Protein AF-A0A8H3I4Q1-F1 (afdb_monomer_lite)

Radius of gyration: 15.91 Å; chains: 1; bounding box: 36×33×41 Å

pLDDT: mean 76.66, std 11.57, range [38.66, 93.94]

Sequence (156 aa):
MLTRSLKVFNTGWTGLPPVSVSGTDDVPGATRTFNITANGTSYELTELLIQWSAKPDGSFQQRYRQNPKTPVVTIPAAQGGYSYHGYWATLKGQQTLVPNETSILYNVYRCDIGVPFNTAPAHESSIANISSILSKEGELTGVSITPFSTLSLVAG

Organism: NCBI:txid172621

Secondary structure (DSSP, 8-state):
---TT--TTTT-TTTS--SEEES-TTSTT-EEEEEEEETTEEEEEEEEEEEEEE-TTS-EEEEEEEESSS-EEEPPGGGT--EEEEEEEEEEEEE-SSTT-EEEEEEEEEEEESSPP-HHHHHHHHHHHHHHHHHHTT---SPPPPP---------

Foldseek 3Di:
DFDQDPQVQQLQLLLFGFPDWDDGSQDQQIKTWGFDDAPHDTDIWIWTWHDWDADPVGKIKTKTKTPPQQDKDFDDVVRQGKIWGIKMWMWIWDDDPDPPDIDIDIDMDIHMGGDDDPCWVSNQSSVVSSLVSCVVVVSDPDDDDRDGDDDDDDDD

Structure (mmCIF, N/CA/C/O backbone):
data_AF-A0A8H3I4Q1-F1
#
_entry.id   AF-A0A8H3I4Q1-F1
#
loop_
_atom_site.group_PDB
_atom_site.id
_atom_site.type_symbol
_atom_site.label_atom_id
_atom_site.label_alt_id
_atom_site.label_comp_id
_atom_site.label_asym_id
_atom_site.label_entity_id
_atom_site.label_seq_id
_atom_site.pdbx_PDB_ins_code
_atom_site.Cartn_x
_atom_site.Cartn_y
_atom_site.Cartn_z
_atom_site.occupancy
_atom_site.B_iso_or_equiv
_atom_site.auth_seq_id
_atom_site.auth_comp_id
_atom_site.auth_asym_id
_atom_site.auth_atom_id
_atom_site.pdbx_PDB_model_num
ATOM 1 N N . MET A 1 1 ? -7.502 6.636 17.520 1.00 45.72 1 MET A N 1
ATOM 2 C CA . MET A 1 1 ? -8.469 5.570 17.174 1.00 45.72 1 MET A CA 1
ATOM 3 C C . MET A 1 1 ? -8.965 5.799 15.752 1.00 45.72 1 MET A C 1
ATOM 5 O O . MET A 1 1 ? -9.533 6.853 15.506 1.00 45.72 1 MET A O 1
ATOM 9 N N . LEU A 1 2 ? -8.704 4.865 14.830 1.00 46.78 2 LEU A N 1
ATOM 10 C CA . LEU A 1 2 ? -9.209 4.940 13.452 1.00 46.78 2 LEU A CA 1
ATOM 11 C C . LEU A 1 2 ? -10.688 4.530 13.437 1.00 46.78 2 LEU A C 1
ATOM 13 O O . LEU A 1 2 ? -11.037 3.457 13.937 1.00 46.78 2 LEU A O 1
ATOM 17 N N . THR A 1 3 ? -11.563 5.385 12.918 1.00 38.66 3 THR A N 1
ATOM 18 C CA . THR A 1 3 ? -13.005 5.127 12.866 1.00 38.66 3 THR A CA 1
ATOM 19 C C . THR A 1 3 ? -13.366 4.151 11.742 1.00 38.66 3 THR A C 1
ATOM 21 O O . THR A 1 3 ? -12.695 4.061 10.719 1.00 38.66 3 THR A O 1
ATOM 24 N N . ARG A 1 4 ? -14.435 3.368 11.954 1.00 39.62 4 ARG A N 1
ATOM 25 C CA . ARG A 1 4 ? -14.872 2.171 11.192 1.00 39.62 4 ARG A CA 1
ATOM 26 C C . ARG A 1 4 ? -15.154 2.346 9.685 1.00 39.62 4 ARG A C 1
ATOM 28 O O . ARG A 1 4 ? -15.638 1.409 9.061 1.00 39.62 4 ARG A O 1
ATOM 35 N N . SER A 1 5 ? -14.857 3.497 9.098 1.00 45.09 5 SER A N 1
ATOM 36 C CA . SER A 1 5 ? -15.053 3.782 7.675 1.00 45.09 5 SER A CA 1
ATOM 37 C C . SER A 1 5 ? -13.794 4.380 7.052 1.00 45.09 5 SER A C 1
ATOM 39 O O . SER A 1 5 ? -13.884 5.276 6.212 1.00 45.09 5 SER A O 1
ATOM 41 N N . LEU A 1 6 ? -12.612 3.905 7.455 1.00 51.72 6 LEU A N 1
ATOM 42 C CA . LEU A 1 6 ? -11.388 4.299 6.774 1.00 51.72 6 LEU A CA 1
ATOM 43 C C . LEU A 1 6 ? -11.546 3.917 5.295 1.00 51.72 6 LEU A C 1
ATOM 45 O O . LEU A 1 6 ? -11.654 2.735 4.966 1.00 51.72 6 LEU A O 1
ATOM 49 N N . LYS A 1 7 ? -11.582 4.905 4.398 1.00 57.69 7 LYS A N 1
ATOM 50 C CA . LYS A 1 7 ? -11.441 4.681 2.954 1.00 57.69 7 LYS A CA 1
ATOM 51 C C . LYS A 1 7 ? -9.978 4.359 2.679 1.00 57.69 7 LYS A C 1
ATOM 53 O O . LYS A 1 7 ? -9.237 5.166 2.121 1.00 57.69 7 LYS A O 1
ATOM 58 N N . VAL A 1 8 ? -9.549 3.196 3.176 1.00 57.28 8 VAL A N 1
ATOM 59 C CA . VAL A 1 8 ? -8.157 2.734 3.185 1.00 57.28 8 VAL A CA 1
ATOM 60 C C . VAL A 1 8 ? -7.593 2.722 1.761 1.00 57.28 8 VAL A C 1
ATOM 62 O O . VAL A 1 8 ? -6.392 2.822 1.552 1.00 57.28 8 VAL A O 1
ATOM 65 N N . PHE A 1 9 ? -8.416 2.600 0.728 1.00 56.09 9 PHE A N 1
ATOM 66 C CA . PHE A 1 9 ? -7.908 2.461 -0.630 1.00 56.09 9 PHE A CA 1
ATOM 67 C C . PHE A 1 9 ? -7.439 3.784 -1.233 1.00 56.09 9 PHE A C 1
ATOM 69 O O . PHE A 1 9 ? -6.431 3.790 -1.941 1.00 56.09 9 PHE A O 1
ATOM 76 N N . ASN A 1 10 ? -8.101 4.892 -0.880 1.00 60.22 10 ASN A N 1
ATOM 77 C CA . ASN A 1 10 ? -7.777 6.240 -1.357 1.00 60.22 10 ASN A CA 1
ATOM 78 C C . ASN A 1 10 ? -6.607 6.889 -0.610 1.00 60.22 10 ASN A C 1
ATOM 80 O O . ASN A 1 10 ? -6.027 7.848 -1.111 1.00 60.22 10 ASN A O 1
ATOM 84 N N . THR A 1 11 ? -6.228 6.364 0.558 1.00 59.75 11 THR A N 1
ATOM 85 C CA . THR A 1 11 ? -5.214 6.970 1.439 1.00 59.75 11 THR A CA 1
ATOM 86 C C . THR A 1 11 ? -3.793 6.925 0.867 1.00 59.75 11 THR A C 1
ATOM 88 O O . THR A 1 11 ? -2.885 7.527 1.429 1.00 59.75 11 THR A O 1
ATOM 91 N N . GLY A 1 12 ? -3.580 6.221 -0.251 1.00 62.16 12 GLY A N 1
ATOM 92 C CA . GLY A 1 12 ? -2.318 6.294 -0.974 1.00 62.16 12 GLY A CA 1
ATOM 93 C C . GLY A 1 12 ? -1.134 5.712 -0.207 1.00 62.16 12 GLY A C 1
ATOM 94 O O . GLY A 1 12 ? -0.164 6.412 0.062 1.00 62.16 12 GLY A O 1
ATOM 95 N N . TRP A 1 13 ? -1.203 4.428 0.168 1.00 65.44 13 TRP A N 1
ATOM 96 C CA . TRP A 1 13 ? -0.231 3.818 1.095 1.00 65.44 13 TRP A CA 1
ATOM 97 C C . TRP A 1 13 ? 1.204 3.726 0.577 1.00 65.44 13 TRP A C 1
ATOM 99 O O . TRP A 1 13 ? 2.142 3.545 1.347 1.00 65.44 13 TRP A O 1
ATOM 109 N N . THR A 1 14 ? 1.381 3.912 -0.723 1.00 65.38 14 THR A N 1
ATOM 110 C CA . THR A 1 14 ? 2.673 4.139 -1.376 1.00 65.38 14 THR A CA 1
ATOM 111 C C . THR A 1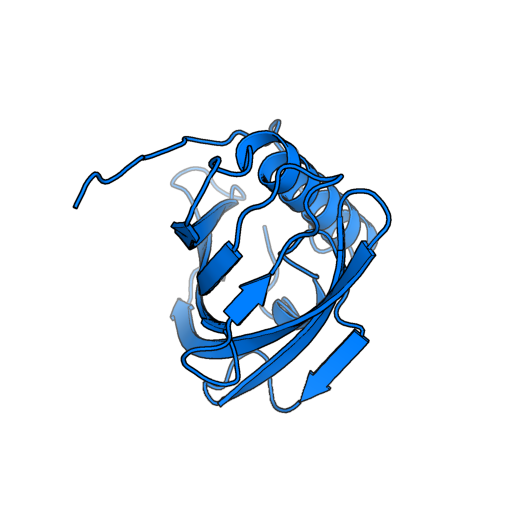 14 ? 3.230 5.546 -1.115 1.00 65.38 14 THR A C 1
ATOM 113 O O . THR A 1 14 ? 4.196 5.948 -1.754 1.00 65.38 14 THR A O 1
ATOM 116 N N . GLY A 1 15 ? 2.603 6.319 -0.220 1.00 65.94 15 GLY A N 1
ATOM 117 C CA . GLY A 1 15 ? 2.898 7.729 -0.000 1.00 65.94 15 GLY A CA 1
ATOM 118 C C . GLY A 1 15 ? 2.358 8.633 -1.103 1.00 65.94 15 GLY A C 1
ATOM 119 O O . GLY A 1 15 ? 2.738 9.799 -1.159 1.00 65.94 15 GLY A O 1
ATOM 120 N N . LEU A 1 16 ? 1.510 8.121 -1.996 1.00 72.69 16 LEU A N 1
ATOM 121 C CA . LEU A 1 16 ? 0.996 8.833 -3.160 1.00 72.69 16 LEU A CA 1
ATOM 122 C C . LEU A 1 16 ? -0.498 8.542 -3.312 1.00 72.69 16 LEU A C 1
ATOM 124 O O . LEU A 1 16 ? -0.881 7.372 -3.269 1.00 72.69 16 LEU A O 1
ATOM 128 N N . PRO A 1 17 ? -1.351 9.560 -3.517 1.00 77.38 17 PRO A N 1
ATOM 129 C CA . PRO A 1 17 ? -2.753 9.311 -3.814 1.00 77.38 17 PRO A CA 1
ATOM 130 C C . PRO A 1 17 ? -2.872 8.526 -5.132 1.00 77.38 17 PRO A C 1
ATOM 132 O O . PRO A 1 17 ? -2.105 8.780 -6.069 1.00 77.38 17 PRO A O 1
ATOM 135 N N . PRO A 1 18 ? -3.806 7.567 -5.231 1.00 84.12 18 PRO A N 1
ATOM 136 C CA . PRO A 1 18 ? -4.036 6.865 -6.483 1.00 84.12 18 PRO A CA 1
ATOM 137 C C . PRO A 1 18 ? -4.571 7.830 -7.549 1.00 84.12 18 PRO A C 1
ATOM 139 O O . PRO A 1 18 ? -5.405 8.689 -7.267 1.00 84.12 18 PRO A O 1
ATOM 142 N N . VAL A 1 19 ? -4.102 7.673 -8.786 1.00 89.25 19 VAL A N 1
ATOM 143 C CA . VAL A 1 19 ? -4.593 8.422 -9.956 1.00 89.25 19 VAL A CA 1
ATOM 144 C C . VAL A 1 19 ? -5.868 7.813 -10.530 1.00 89.25 19 VAL A C 1
ATOM 146 O O . VAL A 1 19 ? -6.648 8.502 -11.182 1.00 89.25 19 VAL A O 1
ATOM 149 N N . SER A 1 20 ? -6.101 6.527 -10.270 1.00 88.88 20 SER A N 1
ATOM 150 C CA . SER A 1 20 ? -7.358 5.858 -10.579 1.00 88.88 20 SER A CA 1
ATOM 151 C C . SER A 1 20 ? -7.631 4.734 -9.586 1.00 88.88 20 SER A C 1
ATOM 153 O O . SER A 1 20 ? -6.716 4.125 -9.022 1.00 88.88 20 SER A O 1
ATOM 155 N N . VAL A 1 21 ? -8.915 4.473 -9.363 1.00 87.94 21 VAL A N 1
ATOM 156 C CA . VAL A 1 21 ? -9.414 3.381 -8.527 1.00 87.94 21 VAL A CA 1
ATOM 157 C C . VAL A 1 21 ? -10.576 2.699 -9.245 1.00 87.94 21 VAL A C 1
ATOM 159 O O . VAL A 1 21 ? -11.327 3.343 -9.976 1.00 87.94 21 VAL A O 1
ATOM 162 N N . SER A 1 22 ? -10.725 1.393 -9.049 1.00 90.69 22 SER A N 1
ATOM 163 C CA . SER A 1 22 ? -11.845 0.596 -9.551 1.00 90.69 22 SER A CA 1
ATOM 164 C C . SER A 1 22 ? -12.244 -0.445 -8.509 1.00 90.69 22 SER A C 1
ATOM 166 O O . SER A 1 22 ? -11.378 -1.027 -7.855 1.00 90.69 22 SER A O 1
ATOM 168 N N . GLY A 1 23 ? -13.545 -0.700 -8.370 1.00 87.25 23 GLY A N 1
ATOM 169 C CA . GLY A 1 23 ? -14.098 -1.581 -7.340 1.00 87.25 23 GLY A CA 1
ATOM 170 C C . GLY A 1 23 ? -14.284 -0.888 -5.987 1.00 87.25 23 GLY A C 1
ATOM 171 O O . GLY A 1 23 ? -14.410 0.334 -5.919 1.00 87.25 23 GLY A O 1
ATOM 172 N N . THR A 1 24 ? -14.341 -1.684 -4.918 1.00 83.69 24 THR A N 1
ATOM 173 C CA . THR A 1 24 ? -14.577 -1.216 -3.543 1.00 83.69 24 THR A CA 1
ATOM 174 C C . THR A 1 24 ? -13.443 -1.666 -2.620 1.00 83.69 24 THR A C 1
ATOM 176 O O . THR A 1 24 ? -12.994 -2.807 -2.696 1.00 83.69 24 THR A O 1
ATOM 179 N N . ASP A 1 25 ? -12.993 -0.763 -1.749 1.00 74.81 25 ASP A N 1
ATOM 180 C CA . ASP A 1 25 ? -11.834 -0.859 -0.846 1.00 74.81 25 ASP A CA 1
ATOM 181 C C . ASP A 1 25 ? -11.755 -2.127 0.023 1.00 74.81 25 ASP A C 1
ATOM 183 O O . ASP A 1 25 ? -10.674 -2.514 0.476 1.00 74.81 25 ASP A O 1
ATOM 187 N N . ASP A 1 26 ? -12.900 -2.744 0.292 1.00 79.94 26 ASP A N 1
ATOM 188 C CA . ASP A 1 26 ? -13.099 -3.898 1.164 1.00 79.94 26 ASP A CA 1
ATOM 189 C C . ASP A 1 26 ? -13.417 -5.192 0.392 1.00 79.94 26 ASP A C 1
ATOM 191 O O . ASP A 1 26 ? -13.656 -6.244 0.991 1.00 79.94 26 ASP A O 1
ATOM 195 N N . VAL A 1 27 ? -13.372 -5.152 -0.943 1.00 87.31 27 VAL A N 1
ATOM 196 C CA . VAL A 1 27 ? -13.691 -6.292 -1.807 1.00 87.31 27 VAL A CA 1
ATOM 197 C C . VAL A 1 27 ? -12.462 -6.701 -2.623 1.00 87.31 27 VAL A C 1
ATOM 199 O O . VAL A 1 27 ? -12.022 -5.960 -3.508 1.00 87.31 27 VAL A O 1
ATOM 202 N N . PRO A 1 28 ? -11.900 -7.906 -2.388 1.00 92.81 28 PRO A N 1
ATOM 203 C CA . PRO A 1 28 ? -10.870 -8.462 -3.257 1.00 92.81 28 PRO A CA 1
ATOM 204 C C . PRO A 1 28 ? -11.294 -8.423 -4.729 1.00 92.81 28 PRO A C 1
ATOM 206 O O . PRO A 1 28 ? -12.396 -8.841 -5.077 1.00 92.81 28 PRO A O 1
ATOM 209 N N . GLY A 1 29 ? -10.416 -7.921 -5.594 1.00 91.38 29 GLY A N 1
ATOM 210 C CA . GLY A 1 29 ? -10.737 -7.584 -6.983 1.00 91.38 29 GLY A CA 1
ATOM 211 C C . GLY A 1 29 ? -10.612 -6.092 -7.290 1.00 91.38 29 GLY A C 1
ATOM 212 O O . GLY A 1 29 ? -10.354 -5.742 -8.439 1.00 91.38 29 GLY A O 1
ATOM 213 N N . ALA A 1 30 ? -10.724 -5.223 -6.282 1.00 90.62 30 ALA A N 1
ATOM 214 C CA . ALA A 1 30 ? -10.515 -3.790 -6.457 1.00 90.62 30 ALA A CA 1
ATOM 215 C C . ALA A 1 30 ? -9.073 -3.467 -6.882 1.00 90.62 30 ALA A C 1
ATOM 217 O O . ALA A 1 30 ? -8.117 -4.083 -6.397 1.00 90.62 30 ALA A O 1
ATOM 218 N N . THR A 1 31 ? -8.905 -2.473 -7.756 1.00 90.88 31 THR A N 1
ATOM 219 C CA . THR A 1 31 ? -7.591 -2.005 -8.224 1.00 90.88 31 THR A CA 1
ATOM 220 C C . THR A 1 31 ? -7.374 -0.525 -7.975 1.00 90.88 31 THR A C 1
ATOM 222 O O . THR A 1 31 ? -8.288 0.268 -8.178 1.00 90.88 31 THR A O 1
ATOM 225 N N . ARG A 1 32 ? -6.146 -0.147 -7.631 1.00 88.62 32 ARG A N 1
ATOM 226 C CA . ARG A 1 32 ? -5.706 1.250 -7.550 1.00 88.62 32 ARG A CA 1
ATOM 227 C C . ARG A 1 32 ? -4.415 1.442 -8.322 1.00 88.62 32 ARG A C 1
ATOM 229 O O . ARG A 1 32 ? -3.510 0.616 -8.211 1.00 88.62 32 ARG A O 1
ATOM 236 N N . THR A 1 33 ? -4.337 2.520 -9.086 1.00 88.00 33 THR A N 1
ATOM 237 C CA . THR A 1 33 ? -3.174 2.857 -9.907 1.00 88.00 33 THR A CA 1
ATOM 238 C C . THR A 1 33 ? -2.515 4.111 -9.369 1.00 88.00 33 THR A C 1
ATOM 240 O O . THR A 1 33 ? -3.191 5.073 -9.012 1.00 88.00 33 THR A O 1
ATOM 243 N N . PHE A 1 34 ? -1.190 4.105 -9.323 1.00 85.81 34 PHE A N 1
ATOM 244 C CA . PHE A 1 34 ? -0.359 5.205 -8.859 1.00 85.81 34 PHE A CA 1
ATOM 245 C C . PHE A 1 34 ? 0.596 5.634 -9.962 1.00 85.81 34 PHE A C 1
ATOM 247 O O . PHE A 1 34 ? 1.190 4.779 -10.617 1.00 85.81 34 PHE A O 1
ATOM 254 N N . ASN A 1 35 ? 0.818 6.941 -10.082 1.00 84.94 35 ASN A N 1
ATOM 255 C CA . ASN A 1 35 ? 1.951 7.477 -10.827 1.00 84.94 35 ASN A CA 1
ATOM 256 C C . ASN A 1 35 ? 3.148 7.572 -9.888 1.00 84.94 35 ASN A C 1
ATOM 258 O O . ASN A 1 35 ? 3.225 8.478 -9.059 1.00 84.94 35 ASN A O 1
ATOM 262 N N . ILE A 1 36 ? 4.075 6.627 -10.010 1.00 77.12 36 ILE A N 1
ATOM 263 C CA . ILE A 1 36 ? 5.307 6.625 -9.233 1.00 77.12 36 ILE A CA 1
ATOM 264 C C . ILE A 1 36 ? 6.361 7.396 -10.012 1.00 77.12 36 ILE A C 1
ATOM 266 O O . ILE A 1 36 ? 6.699 7.019 -11.130 1.00 77.12 36 ILE A O 1
ATOM 270 N N . THR A 1 37 ? 6.913 8.441 -9.400 1.00 73.06 37 THR A N 1
ATOM 271 C CA . THR A 1 37 ? 8.089 9.134 -9.929 1.00 73.06 37 THR A CA 1
ATOM 272 C C . THR A 1 37 ? 9.290 8.806 -9.062 1.00 73.06 37 THR A C 1
ATOM 274 O O . THR A 1 37 ? 9.325 9.152 -7.884 1.00 73.06 37 THR A O 1
ATOM 277 N N . ALA A 1 38 ? 10.291 8.163 -9.653 1.00 64.06 38 ALA A N 1
ATOM 278 C CA . ALA A 1 38 ? 11.569 7.893 -9.013 1.00 64.06 38 ALA A CA 1
ATOM 279 C C . ALA A 1 38 ? 12.686 8.464 -9.888 1.00 64.06 38 ALA A C 1
ATOM 281 O O . ALA A 1 38 ? 12.710 8.231 -11.094 1.00 64.06 38 ALA A O 1
ATOM 282 N N . ASN A 1 39 ? 13.578 9.258 -9.287 1.00 59.34 39 ASN A N 1
ATOM 283 C CA . ASN A 1 39 ? 14.780 9.805 -9.927 1.00 59.34 39 ASN A CA 1
ATOM 284 C C . ASN A 1 39 ? 14.551 10.466 -11.314 1.00 59.34 39 ASN A C 1
ATOM 286 O O . ASN A 1 39 ? 15.419 10.415 -12.183 1.00 59.34 39 ASN A O 1
ATOM 290 N N . GLY A 1 40 ? 13.387 11.097 -11.525 1.00 60.19 40 GLY A N 1
ATOM 291 C CA . GLY A 1 40 ? 13.043 11.814 -12.763 1.00 60.19 40 GLY A CA 1
ATOM 292 C C . GLY A 1 40 ? 12.329 10.986 -13.838 1.00 60.19 40 GLY A C 1
ATOM 293 O O . GLY A 1 40 ? 12.069 11.505 -14.920 1.00 60.19 40 GLY A O 1
ATOM 294 N N . THR A 1 41 ? 11.978 9.726 -13.565 1.00 58.94 41 THR A N 1
ATOM 295 C CA . THR A 1 41 ? 11.130 8.910 -14.450 1.00 58.94 41 THR A CA 1
ATOM 296 C C . THR A 1 41 ? 9.831 8.551 -13.756 1.00 58.94 41 THR A C 1
ATOM 298 O O . THR A 1 41 ? 9.837 8.173 -12.584 1.00 58.94 41 THR A O 1
ATOM 301 N N . SER A 1 42 ? 8.730 8.656 -14.497 1.00 74.94 42 SER A N 1
ATOM 302 C CA . SER A 1 42 ? 7.397 8.291 -14.032 1.00 74.94 42 SER A CA 1
ATOM 303 C C . SER A 1 42 ? 6.951 6.975 -14.661 1.00 74.94 42 SER A C 1
ATOM 305 O O . SER A 1 42 ? 7.126 6.768 -15.861 1.00 74.94 42 SER A O 1
ATOM 307 N N . TYR A 1 43 ? 6.366 6.096 -13.855 1.00 76.31 43 TYR A N 1
ATOM 308 C CA . TYR A 1 43 ? 5.719 4.869 -14.310 1.00 76.31 43 TYR A CA 1
ATOM 309 C C . TYR A 1 43 ? 4.430 4.621 -13.528 1.00 76.31 43 TYR A C 1
ATOM 311 O O . TYR A 1 43 ? 4.268 5.089 -12.399 1.00 76.31 43 TYR A O 1
ATOM 319 N N . GLU A 1 44 ? 3.521 3.856 -14.126 1.00 84.62 44 GLU A N 1
ATOM 320 C CA . GLU A 1 44 ? 2.289 3.443 -13.466 1.00 84.62 44 GLU A CA 1
ATOM 321 C C . GLU A 1 44 ? 2.486 2.130 -12.709 1.00 84.62 44 GLU A C 1
ATOM 323 O O . GLU A 1 44 ? 2.960 1.126 -13.249 1.00 84.62 44 GLU A O 1
ATOM 328 N N . LEU A 1 45 ? 2.081 2.127 -11.443 1.00 84.25 45 LEU A N 1
ATOM 329 C CA . LEU A 1 45 ? 1.968 0.928 -10.626 1.00 84.25 45 LEU A CA 1
ATOM 330 C C . LEU A 1 45 ? 0.495 0.693 -10.323 1.00 84.25 45 LEU A C 1
ATOM 332 O O . LEU A 1 45 ? -0.120 1.502 -9.636 1.00 84.25 45 LEU A O 1
ATOM 336 N N . THR A 1 46 ? -0.062 -0.428 -10.781 1.00 88.56 46 THR A N 1
ATOM 337 C CA . THR A 1 46 ? -1.402 -0.849 -10.360 1.00 88.56 46 THR A CA 1
ATOM 338 C C . THR A 1 46 ? -1.302 -1.937 -9.301 1.00 88.56 46 THR A C 1
ATOM 340 O O . THR A 1 46 ? -0.653 -2.964 -9.501 1.00 88.56 46 THR A O 1
ATOM 343 N N . GLU A 1 47 ? -1.972 -1.725 -8.177 1.00 89.69 47 GLU A N 1
ATOM 344 C CA . GLU A 1 47 ? -2.167 -2.703 -7.117 1.00 89.69 47 GLU A CA 1
ATOM 345 C C . GLU A 1 47 ? -3.568 -3.310 -7.221 1.00 89.69 47 GLU A C 1
ATOM 347 O O . GLU A 1 47 ? -4.558 -2.595 -7.349 1.00 89.69 47 GLU A O 1
ATOM 352 N N . LEU A 1 48 ? -3.655 -4.635 -7.129 1.00 91.31 48 LEU A N 1
ATOM 353 C CA . LEU A 1 48 ? -4.893 -5.400 -7.005 1.00 91.31 48 LEU A CA 1
ATOM 354 C C . LEU A 1 48 ? -5.048 -5.880 -5.565 1.00 91.31 48 LEU A C 1
ATOM 356 O O . LEU A 1 48 ? -4.178 -6.601 -5.066 1.00 91.31 48 LEU A O 1
ATOM 360 N N . LEU A 1 49 ? -6.173 -5.551 -4.933 1.00 91.50 49 LEU A N 1
ATOM 361 C CA . LEU A 1 49 ? -6.563 -6.091 -3.636 1.00 91.50 49 LEU A CA 1
ATOM 362 C C . LEU A 1 49 ? -6.872 -7.581 -3.782 1.00 91.50 49 LEU A C 1
ATOM 364 O O . LEU A 1 49 ? -7.812 -7.976 -4.466 1.00 91.50 49 LEU A O 1
ATOM 368 N N . ILE A 1 50 ? -6.069 -8.420 -3.139 1.00 93.94 50 ILE A N 1
ATOM 369 C CA . ILE A 1 50 ? -6.222 -9.882 -3.158 1.00 93.94 50 ILE A CA 1
ATOM 370 C C . ILE A 1 50 ? -6.775 -10.433 -1.849 1.00 93.94 50 ILE A C 1
ATOM 372 O O . ILE A 1 50 ? -7.209 -11.581 -1.805 1.00 93.94 50 ILE A O 1
ATOM 376 N N . GLN A 1 51 ? -6.748 -9.640 -0.780 1.00 93.88 51 GLN A N 1
ATOM 377 C CA . GLN A 1 51 ? -7.310 -10.023 0.506 1.00 93.88 51 GLN A CA 1
ATOM 378 C C . GLN A 1 51 ? -7.739 -8.783 1.282 1.00 93.88 51 GLN A C 1
ATOM 380 O O . GLN A 1 51 ? -6.951 -7.851 1.421 1.00 93.88 51 GLN A O 1
ATOM 385 N N . TRP A 1 52 ? -8.942 -8.837 1.848 1.00 90.31 52 TRP A N 1
ATOM 386 C CA . TRP A 1 52 ? -9.443 -7.908 2.852 1.00 90.31 52 TRP A CA 1
ATOM 387 C C . TRP A 1 52 ? -9.943 -8.696 4.060 1.00 90.31 52 TRP A C 1
ATOM 389 O O . TRP A 1 52 ? -10.580 -9.741 3.909 1.00 90.31 52 TRP A O 1
ATOM 399 N N . SER A 1 53 ? -9.649 -8.208 5.258 1.00 89.62 53 SER A N 1
ATOM 400 C CA . SER A 1 53 ? -10.314 -8.650 6.476 1.00 89.62 53 SER A CA 1
ATOM 401 C C . SER A 1 53 ? -10.351 -7.526 7.501 1.00 89.62 53 SER A C 1
ATOM 403 O O . SER A 1 53 ? -9.400 -6.760 7.637 1.00 89.62 53 SER A O 1
ATOM 405 N N . ALA A 1 54 ? -11.444 -7.453 8.254 1.00 87.31 54 ALA A N 1
ATOM 406 C CA . ALA A 1 54 ? -11.610 -6.522 9.360 1.00 87.31 54 ALA A CA 1
ATOM 407 C C . ALA A 1 54 ? -12.159 -7.260 10.584 1.00 87.31 54 ALA A C 1
ATOM 409 O O . ALA A 1 54 ? -12.851 -8.274 10.461 1.00 87.31 54 ALA A O 1
ATOM 410 N N . LYS A 1 55 ? -11.832 -6.757 11.771 1.00 83.88 55 LYS A N 1
ATOM 411 C CA . LYS A 1 55 ? -12.298 -7.270 13.059 1.00 83.88 55 LYS A CA 1
ATOM 412 C C . LYS A 1 55 ? -13.227 -6.257 13.735 1.00 83.88 55 LYS A C 1
ATOM 414 O O . LYS A 1 55 ? -13.115 -5.057 13.481 1.00 83.88 55 LYS A O 1
ATOM 419 N N . PRO A 1 56 ? -14.115 -6.704 14.643 1.00 81.88 56 PRO A N 1
ATOM 420 C CA . PRO A 1 56 ? -15.007 -5.803 15.374 1.00 81.88 56 PRO A CA 1
ATOM 421 C C . PRO A 1 56 ? -14.288 -4.718 16.189 1.00 81.88 56 PRO A C 1
ATOM 423 O O . PRO A 1 56 ? -14.867 -3.654 16.408 1.00 81.88 56 PRO A O 1
ATOM 426 N N . ASP A 1 57 ? -13.043 -4.971 16.601 1.00 78.31 57 ASP A N 1
ATOM 427 C CA . ASP A 1 57 ? -12.183 -4.029 17.329 1.00 78.31 57 ASP A CA 1
ATOM 428 C C . ASP A 1 57 ? -11.598 -2.907 16.443 1.00 78.31 57 ASP A C 1
ATOM 430 O O . ASP A 1 57 ? -10.907 -2.026 16.943 1.00 78.31 57 ASP A O 1
ATOM 434 N N . GLY A 1 58 ? -11.881 -2.905 15.136 1.00 75.25 58 GLY A N 1
ATOM 435 C CA . GLY A 1 58 ? -11.353 -1.926 14.182 1.00 75.25 58 GLY A CA 1
ATOM 436 C C . GLY A 1 58 ? -9.987 -2.293 13.599 1.00 75.25 58 GLY A C 1
ATOM 437 O O . GLY A 1 58 ? -9.483 -1.574 12.739 1.00 75.25 58 GLY A O 1
ATOM 438 N N . SER A 1 59 ? -9.393 -3.418 14.006 1.00 82.56 59 SER A N 1
ATOM 439 C CA . SER A 1 59 ? -8.217 -3.968 13.333 1.00 82.56 59 SER A CA 1
ATOM 440 C C . SER A 1 59 ? -8.587 -4.445 11.932 1.00 82.56 59 SER A C 1
ATOM 442 O O . SER A 1 59 ? -9.661 -5.009 11.717 1.00 82.56 59 SER A O 1
ATOM 444 N N . PHE A 1 60 ? -7.677 -4.289 10.980 1.00 85.38 60 PHE A N 1
ATOM 445 C CA . PHE A 1 60 ? -7.890 -4.694 9.597 1.00 85.38 60 PHE A CA 1
ATOM 446 C C . PHE A 1 60 ? -6.600 -5.181 8.943 1.00 85.38 60 PHE A C 1
ATOM 448 O O . PHE A 1 60 ? -5.495 -4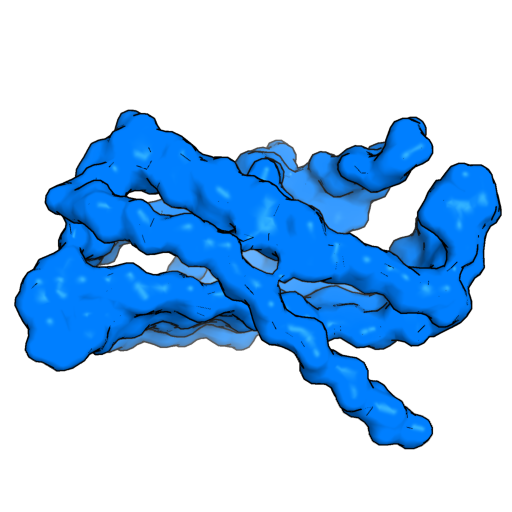.891 9.403 1.00 85.38 60 PHE A O 1
ATOM 455 N N . GLN A 1 61 ? -6.748 -5.914 7.845 1.00 88.81 61 GLN A N 1
ATOM 456 C CA . GLN A 1 61 ? -5.658 -6.313 6.975 1.00 88.81 61 GLN A CA 1
ATOM 457 C C . GLN A 1 61 ? -6.073 -6.207 5.509 1.00 88.81 61 GLN A C 1
ATOM 459 O O . GLN A 1 61 ? -7.127 -6.695 5.106 1.00 88.81 61 GLN A O 1
ATOM 464 N N . GLN A 1 62 ? -5.186 -5.638 4.701 1.00 89.00 62 GLN A N 1
ATOM 465 C CA . GLN A 1 62 ? -5.265 -5.637 3.248 1.00 89.00 62 GLN A CA 1
ATOM 466 C C . GLN A 1 62 ? -4.017 -6.291 2.679 1.00 89.00 62 GLN A C 1
ATOM 468 O O . GLN A 1 62 ? -2.912 -6.072 3.180 1.00 89.00 62 GLN A O 1
ATOM 473 N N . ARG A 1 63 ? -4.168 -7.063 1.608 1.00 91.44 63 ARG A N 1
ATOM 474 C CA . ARG A 1 63 ? -3.027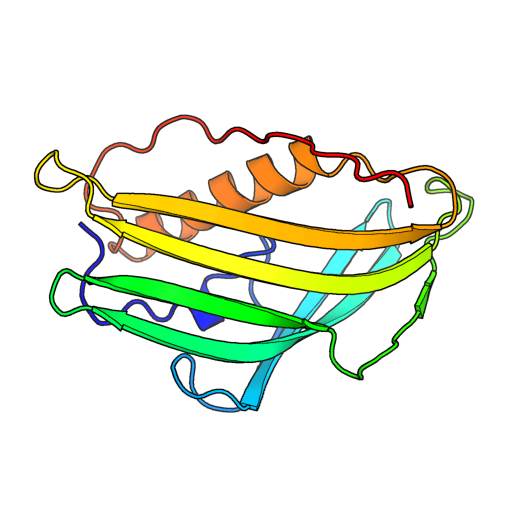 -7.528 0.819 1.00 91.44 63 ARG A CA 1
ATOM 475 C C . ARG A 1 63 ? -3.230 -7.183 -0.631 1.00 91.44 63 ARG A C 1
ATOM 477 O O . ARG A 1 63 ? -4.296 -7.424 -1.191 1.00 91.44 63 ARG A O 1
ATOM 484 N N . TYR A 1 64 ? -2.160 -6.701 -1.226 1.00 89.88 64 TYR A N 1
ATOM 485 C CA . TYR A 1 64 ? -2.092 -6.265 -2.597 1.00 89.88 64 TYR A CA 1
ATOM 486 C C . TYR A 1 64 ? -1.040 -7.068 -3.343 1.00 89.88 64 TYR A C 1
ATOM 488 O O . TYR A 1 64 ? -0.020 -7.478 -2.781 1.00 89.88 64 TYR A O 1
ATOM 496 N N . ARG A 1 65 ? -1.281 -7.260 -4.634 1.00 91.00 65 ARG A N 1
ATOM 497 C CA . ARG A 1 65 ? -0.255 -7.671 -5.593 1.00 91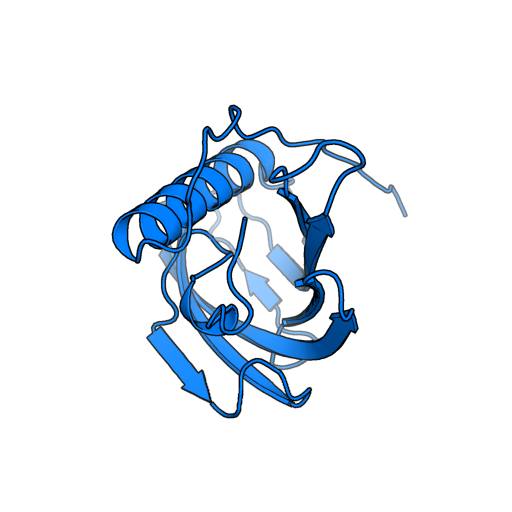.00 65 ARG A CA 1
ATOM 498 C C . ARG A 1 65 ? -0.251 -6.709 -6.766 1.00 91.00 65 ARG A C 1
ATOM 500 O O . ARG A 1 65 ? -1.279 -6.109 -7.068 1.00 91.00 65 ARG A O 1
ATOM 507 N N . GLN A 1 66 ? 0.862 -6.632 -7.470 1.00 89.38 66 GLN A N 1
ATOM 508 C CA . GLN A 1 66 ? 0.939 -5.888 -8.717 1.00 89.38 66 GLN A CA 1
ATOM 509 C C . GLN A 1 66 ? -0.012 -6.456 -9.784 1.00 89.38 66 GLN A C 1
ATOM 511 O O . GLN A 1 66 ? -0.193 -7.676 -9.882 1.00 89.38 66 GLN A O 1
ATOM 516 N N . ASN A 1 67 ? -0.609 -5.563 -10.573 1.00 87.00 67 ASN A N 1
ATOM 517 C CA . ASN A 1 67 ? -1.462 -5.868 -11.715 1.00 87.00 67 ASN A CA 1
ATOM 518 C C . ASN A 1 67 ? -0.932 -5.156 -12.978 1.00 87.00 67 ASN A C 1
ATOM 520 O O . ASN A 1 67 ? -0.649 -3.961 -12.896 1.00 87.00 67 ASN A O 1
ATOM 524 N N . PRO A 1 68 ? -0.806 -5.833 -14.136 1.00 80.88 68 PRO A N 1
ATOM 525 C CA . PRO A 1 68 ? -1.003 -7.272 -14.357 1.00 80.88 68 PRO A CA 1
ATOM 526 C C . PRO A 1 68 ? -0.039 -8.129 -13.523 1.00 80.88 68 PRO A C 1
ATOM 528 O O . PRO A 1 68 ? 0.915 -7.612 -12.956 1.00 80.88 68 PRO A O 1
ATOM 531 N N . LYS A 1 69 ? -0.303 -9.437 -13.401 1.00 61.69 69 LYS A N 1
ATOM 532 C CA . LYS A 1 69 ? 0.619 -10.394 -12.756 1.00 61.69 69 LYS A CA 1
ATOM 533 C C . LYS A 1 69 ? 1.853 -10.572 -13.659 1.00 61.69 69 LYS A C 1
ATOM 535 O O . LYS A 1 69 ? 1.699 -10.548 -14.871 1.00 61.69 69 LYS A O 1
ATOM 540 N N . THR A 1 70 ? 3.040 -10.738 -13.065 1.00 62.28 70 THR A N 1
ATOM 541 C CA . THR A 1 70 ? 4.364 -10.739 -13.739 1.00 62.28 70 THR A CA 1
ATOM 542 C C . THR A 1 70 ? 4.714 -9.487 -14.567 1.00 62.28 70 THR A C 1
ATOM 544 O O . THR A 1 70 ? 5.261 -9.625 -15.661 1.00 62.28 70 THR A O 1
ATOM 547 N N . PRO A 1 71 ? 4.434 -8.262 -14.095 1.00 68.56 71 PRO A N 1
ATOM 548 C CA . PRO A 1 71 ? 4.894 -7.067 -14.787 1.00 68.56 71 PRO A CA 1
ATOM 549 C C . PRO A 1 71 ? 6.382 -6.852 -14.477 1.00 68.56 71 PRO A C 1
ATOM 551 O O . PRO A 1 71 ? 6.839 -7.066 -13.350 1.00 68.56 71 PRO A O 1
ATOM 554 N N . VAL A 1 72 ? 7.137 -6.436 -15.489 1.00 75.19 72 VAL A N 1
ATOM 555 C CA . VAL A 1 72 ? 8.524 -6.005 -15.316 1.00 75.19 72 VAL A CA 1
ATOM 556 C C . VAL A 1 72 ? 8.520 -4.492 -15.266 1.00 75.19 72 VAL A C 1
ATOM 558 O O . VAL A 1 72 ? 8.072 -3.846 -16.213 1.00 75.19 72 VAL A O 1
ATOM 561 N N . VAL A 1 73 ? 9.014 -3.932 -14.169 1.00 75.31 73 VAL A N 1
ATOM 562 C CA . VAL A 1 73 ? 9.305 -2.501 -14.095 1.00 75.31 73 VAL A CA 1
ATOM 563 C C . VAL A 1 73 ? 10.808 -2.342 -14.195 1.00 75.31 73 VAL A C 1
ATOM 565 O O . VAL A 1 73 ? 11.544 -2.807 -13.327 1.00 75.31 73 VAL A O 1
ATOM 568 N N . THR A 1 74 ? 11.251 -1.716 -15.280 1.00 75.25 74 THR A N 1
ATOM 569 C CA . THR A 1 74 ? 12.664 -1.436 -15.534 1.00 75.25 74 THR A CA 1
ATOM 570 C C . THR A 1 74 ? 12.973 -0.014 -15.102 1.00 75.25 74 THR A C 1
ATOM 572 O O . THR A 1 74 ? 12.336 0.932 -15.564 1.00 75.25 74 THR A O 1
ATOM 575 N N . ILE A 1 75 ? 13.973 0.137 -14.242 1.00 73.12 75 ILE A N 1
ATOM 576 C CA . ILE A 1 75 ? 14.453 1.429 -13.773 1.00 73.12 75 ILE A CA 1
ATOM 577 C C . ILE A 1 75 ? 15.663 1.839 -14.625 1.00 73.12 75 ILE A C 1
ATOM 579 O O . ILE A 1 75 ? 16.610 1.057 -14.758 1.00 73.12 75 ILE A O 1
ATOM 583 N N . PRO A 1 76 ? 15.658 3.042 -15.232 1.00 72.19 76 PRO A N 1
ATOM 584 C CA . PRO A 1 76 ? 16.742 3.494 -16.098 1.00 72.19 76 PRO A CA 1
ATOM 585 C C . PRO A 1 76 ? 18.131 3.427 -15.444 1.00 72.19 76 PRO A C 1
ATOM 587 O O . PRO A 1 76 ? 18.291 3.640 -14.242 1.00 72.19 76 PRO A O 1
ATOM 590 N N . ALA A 1 77 ? 19.170 3.211 -16.259 1.00 70.25 77 ALA A N 1
ATOM 591 C CA . ALA A 1 77 ? 20.560 3.113 -15.795 1.00 70.25 77 ALA A CA 1
ATOM 592 C C . ALA A 1 77 ? 21.030 4.351 -15.009 1.00 70.25 77 ALA A C 1
ATOM 594 O O . ALA A 1 77 ? 21.720 4.214 -14.002 1.00 70.25 77 ALA A O 1
ATOM 595 N N . ALA A 1 78 ? 20.575 5.548 -15.401 1.00 66.12 78 ALA A N 1
ATOM 596 C CA . ALA A 1 78 ? 20.846 6.806 -14.695 1.00 66.12 78 ALA A CA 1
ATOM 597 C C . ALA A 1 78 ? 20.337 6.831 -13.236 1.00 66.12 78 ALA A C 1
ATOM 599 O O . ALA A 1 78 ? 20.660 7.745 -12.485 1.00 66.12 78 ALA A O 1
ATOM 600 N N . GLN A 1 79 ? 19.536 5.841 -12.837 1.00 61.03 79 GLN A N 1
ATOM 601 C CA . GLN A 1 79 ? 18.847 5.758 -11.551 1.00 61.03 79 GLN A CA 1
ATOM 602 C C . GLN A 1 79 ? 19.227 4.499 -10.754 1.00 61.03 79 GLN A C 1
ATOM 604 O O . GLN A 1 79 ? 18.538 4.150 -9.796 1.00 61.03 79 GLN A O 1
ATOM 609 N N . GLY A 1 80 ? 20.300 3.810 -11.157 1.00 69.31 80 GLY A N 1
ATOM 610 C CA . GLY A 1 80 ? 20.802 2.595 -10.509 1.00 69.31 80 GLY A CA 1
ATOM 611 C C . GLY A 1 80 ? 20.638 1.318 -11.336 1.00 69.31 80 GLY A C 1
ATOM 612 O O . GLY A 1 80 ? 21.226 0.306 -10.972 1.00 69.31 80 GLY A O 1
ATOM 613 N N . GLY A 1 81 ? 19.896 1.363 -12.452 1.00 72.25 81 GLY A N 1
ATOM 614 C CA . GLY A 1 81 ? 19.865 0.284 -13.448 1.00 72.25 81 GLY A CA 1
ATOM 615 C C . GLY A 1 81 ? 19.401 -1.069 -12.906 1.00 72.25 81 GLY A C 1
ATOM 616 O O . GLY A 1 81 ? 20.091 -2.069 -13.089 1.00 72.25 81 GLY A O 1
ATOM 617 N N . TYR A 1 82 ? 18.253 -1.099 -12.232 1.00 77.31 82 TYR A N 1
ATOM 618 C CA . TYR A 1 82 ? 17.651 -2.321 -11.695 1.00 77.31 82 TYR A CA 1
ATOM 619 C C . TYR A 1 82 ? 16.251 -2.539 -12.278 1.00 77.31 82 TYR A C 1
ATOM 621 O O . TYR A 1 82 ? 15.652 -1.637 -12.864 1.00 77.31 82 TYR A O 1
ATOM 629 N N . SER A 1 83 ? 15.710 -3.740 -12.139 1.00 81.81 83 SER A N 1
ATOM 630 C CA . SER A 1 83 ? 14.309 -4.028 -12.443 1.00 81.81 83 SER A CA 1
ATOM 631 C C . SER A 1 83 ? 13.656 -4.724 -11.265 1.00 81.81 83 SER A C 1
ATOM 633 O O . SER A 1 83 ? 14.342 -5.287 -10.417 1.00 81.81 83 SER A O 1
ATOM 635 N N . TYR A 1 84 ? 12.328 -4.721 -11.209 1.00 80.75 84 TYR A N 1
ATOM 636 C CA . TYR A 1 84 ? 11.616 -5.606 -10.298 1.00 80.75 84 TYR A CA 1
ATOM 637 C C . TYR A 1 84 ? 10.502 -6.380 -10.993 1.00 80.75 84 TYR A C 1
ATOM 639 O O . TYR A 1 84 ? 9.819 -5.884 -11.891 1.00 80.75 84 TYR A O 1
ATOM 647 N N . HIS A 1 85 ? 10.361 -7.633 -10.565 1.00 85.00 85 HIS A N 1
ATOM 648 C CA . HIS A 1 85 ? 9.518 -8.663 -11.163 1.00 85.00 85 HIS A CA 1
ATOM 649 C C . HIS A 1 85 ? 8.416 -9.051 -10.185 1.00 85.00 85 HIS A C 1
ATOM 651 O O . HIS A 1 85 ? 8.385 -10.146 -9.621 1.00 85.00 85 HIS A O 1
ATOM 657 N N . GLY A 1 86 ? 7.504 -8.111 -9.977 1.00 84.94 86 GLY A N 1
ATOM 658 C CA . GLY A 1 86 ? 6.424 -8.248 -9.020 1.00 84.94 86 GLY A CA 1
ATOM 659 C C . GLY A 1 86 ? 6.648 -7.445 -7.748 1.00 84.94 86 GLY A C 1
ATOM 660 O O . GLY A 1 86 ? 7.764 -7.207 -7.280 1.00 84.94 86 GLY A O 1
ATOM 661 N N . TYR A 1 87 ? 5.513 -7.039 -7.206 1.00 85.56 87 TYR A N 1
ATOM 662 C CA . TYR A 1 87 ? 5.373 -6.226 -6.021 1.00 85.56 87 TYR A CA 1
ATOM 663 C C . TYR A 1 87 ? 4.168 -6.747 -5.238 1.00 85.56 87 TYR A C 1
ATOM 665 O O . TYR A 1 87 ? 3.108 -7.028 -5.811 1.00 85.56 87 TYR A O 1
ATOM 673 N N . TRP A 1 88 ? 4.332 -6.879 -3.929 1.00 89.06 88 TRP A N 1
ATOM 674 C CA . TRP A 1 88 ? 3.286 -7.270 -3.000 1.00 89.06 88 TRP A CA 1
ATOM 675 C C . TRP A 1 88 ? 3.340 -6.361 -1.790 1.00 89.06 88 TRP A C 1
ATOM 677 O O . TRP A 1 88 ? 4.402 -6.150 -1.213 1.00 89.06 88 TRP A O 1
ATOM 687 N N . ALA A 1 89 ? 2.180 -5.877 -1.377 1.00 87.19 89 ALA A N 1
ATOM 688 C CA . ALA A 1 89 ? 2.049 -5.048 -0.197 1.00 87.19 89 ALA A CA 1
ATOM 689 C C . ALA A 1 89 ? 1.075 -5.695 0.781 1.00 87.19 89 ALA A C 1
ATOM 691 O O . ALA A 1 89 ? 0.037 -6.226 0.392 1.00 87.19 89 ALA A O 1
ATOM 692 N N . THR A 1 90 ? 1.400 -5.654 2.064 1.00 88.19 90 THR A N 1
ATOM 693 C CA . THR A 1 90 ? 0.475 -5.979 3.146 1.00 88.19 90 THR A CA 1
ATOM 694 C C . THR A 1 90 ? 0.334 -4.758 4.023 1.00 88.19 90 THR A C 1
ATOM 696 O O . THR A 1 90 ? 1.323 -4.230 4.520 1.00 88.19 90 THR A O 1
ATOM 699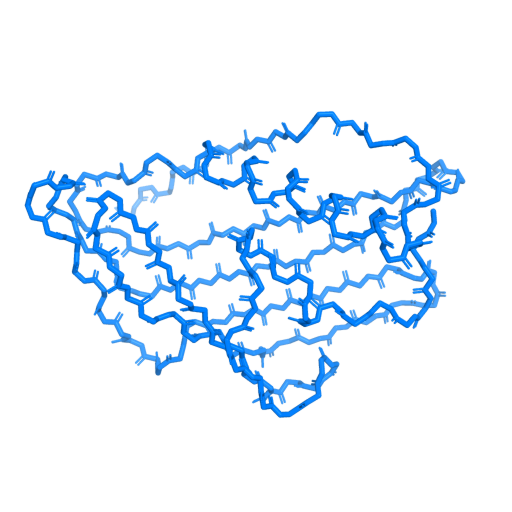 N N . LEU A 1 91 ? -0.903 -4.338 4.230 1.00 84.62 91 LEU A N 1
ATOM 700 C CA . LEU A 1 91 ? -1.252 -3.304 5.180 1.00 84.62 91 LEU A CA 1
ATOM 701 C C . LEU A 1 91 ? -2.019 -3.946 6.324 1.00 84.62 91 LEU A C 1
ATOM 703 O O . LEU A 1 91 ? -2.947 -4.718 6.089 1.00 84.62 91 LEU A O 1
ATOM 707 N N . LYS A 1 92 ? -1.657 -3.616 7.555 1.00 86.44 92 LYS A N 1
ATOM 708 C CA . LYS A 1 92 ? -2.354 -4.097 8.738 1.00 86.44 92 LYS A CA 1
ATOM 709 C C . LYS A 1 92 ? -2.485 -2.972 9.748 1.00 86.44 92 LYS A C 1
ATOM 711 O O . LYS A 1 92 ? -1.476 -2.454 10.215 1.00 86.44 92 LYS A O 1
ATOM 716 N N . GLY A 1 93 ? -3.719 -2.631 10.094 1.00 83.31 93 GLY A N 1
ATOM 717 C CA . GLY A 1 93 ? -4.021 -1.822 11.266 1.00 83.31 93 GLY A CA 1
ATOM 718 C C . GLY A 1 93 ? -4.401 -2.732 12.422 1.00 83.31 93 GLY A C 1
ATOM 719 O O . GLY A 1 93 ? -5.238 -3.618 12.258 1.00 83.31 93 GLY A O 1
ATOM 720 N N . GLN A 1 94 ? -3.782 -2.554 13.582 1.00 85.69 94 GLN A N 1
ATOM 721 C CA . GLN A 1 94 ? -4.060 -3.369 14.759 1.00 85.69 94 GLN A CA 1
ATOM 722 C C . GLN A 1 94 ? -4.223 -2.483 15.992 1.00 85.69 94 GLN A C 1
ATOM 724 O O . GLN A 1 94 ? -3.315 -1.718 16.330 1.00 85.69 94 GLN A O 1
ATOM 729 N N . GLN A 1 95 ? -5.365 -2.620 16.674 1.00 80.00 95 GLN A N 1
ATOM 730 C CA . GLN A 1 95 ? -5.527 -2.098 18.032 1.00 80.00 95 GLN A CA 1
ATOM 731 C C . GLN A 1 95 ? -4.484 -2.742 18.942 1.00 80.00 95 GLN A C 1
ATOM 733 O O . GLN A 1 95 ? -4.282 -3.962 18.898 1.00 80.00 95 GLN A O 1
ATOM 738 N N . THR A 1 96 ? -3.797 -1.927 19.735 1.00 76.75 96 THR A N 1
ATOM 739 C CA . THR A 1 96 ? -2.804 -2.437 20.683 1.00 76.75 96 THR A CA 1
ATOM 740 C C . THR A 1 96 ? -3.452 -2.694 22.044 1.00 76.75 96 THR A C 1
ATOM 742 O O . THR A 1 96 ? -4.661 -2.548 22.219 1.00 76.75 96 THR A O 1
ATOM 745 N N . LEU A 1 97 ? -2.658 -3.154 23.014 1.00 78.12 97 LEU A N 1
ATOM 746 C CA . LEU A 1 97 ? -3.134 -3.351 24.388 1.00 78.12 97 LEU A CA 1
ATOM 747 C C . LEU A 1 97 ? -3.386 -2.018 25.111 1.00 78.12 97 LEU A C 1
ATOM 749 O O . LEU A 1 97 ? -4.028 -2.004 26.159 1.00 78.12 97 LEU A O 1
ATOM 753 N N . VAL A 1 98 ? -2.883 -0.909 24.560 1.00 74.88 98 VAL A N 1
ATOM 754 C CA . VAL A 1 98 ? -3.097 0.438 25.083 1.00 74.88 98 VAL A CA 1
ATOM 755 C C . VAL A 1 98 ? -4.371 1.007 24.452 1.00 74.88 98 VAL A C 1
ATOM 757 O O . VAL A 1 98 ? -4.469 1.080 23.224 1.00 74.88 98 VAL A O 1
ATOM 760 N N . PRO A 1 99 ? -5.364 1.434 25.255 1.00 69.75 99 PRO A N 1
ATOM 761 C CA . PRO A 1 99 ? -6.569 2.051 24.720 1.00 69.75 99 PRO A CA 1
ATOM 762 C C . PRO A 1 99 ? -6.247 3.241 23.808 1.00 69.75 99 PRO A C 1
ATOM 764 O O . PRO A 1 99 ? -5.426 4.089 24.147 1.00 69.75 99 PRO A O 1
ATOM 767 N N . ASN A 1 100 ? -6.952 3.328 22.677 1.00 70.44 100 ASN A N 1
ATOM 768 C CA . ASN A 1 100 ? -6.835 4.387 21.663 1.00 70.44 100 ASN A CA 1
ATOM 769 C C . ASN A 1 100 ? -5.546 4.392 20.827 1.00 70.44 100 ASN A C 1
ATOM 771 O O . ASN A 1 100 ? -5.402 5.271 19.969 1.00 70.44 100 ASN A O 1
ATOM 775 N N . GLU A 1 101 ? -4.669 3.407 20.997 1.00 74.75 101 GLU A N 1
ATOM 776 C CA . GLU A 1 101 ? -3.468 3.237 20.188 1.00 74.75 101 GLU A CA 1
ATOM 777 C C . GLU A 1 101 ? -3.717 2.256 19.035 1.00 74.75 101 GLU A C 1
ATOM 779 O O . GLU A 1 101 ? -4.338 1.200 19.172 1.00 74.75 101 GLU A O 1
ATOM 784 N N . THR A 1 102 ? -3.242 2.614 17.846 1.00 76.50 102 THR A N 1
ATOM 785 C CA . THR A 1 102 ? -3.316 1.748 16.670 1.00 76.50 102 THR A CA 1
ATOM 786 C C . THR A 1 102 ? -1.940 1.662 16.047 1.00 76.50 102 THR A C 1
ATOM 788 O O . THR A 1 102 ? -1.350 2.674 15.682 1.00 76.50 102 THR A O 1
ATOM 791 N N . SER A 1 103 ? -1.449 0.437 15.906 1.00 82.56 103 SER A N 1
ATOM 792 C CA . SER A 1 103 ? -0.241 0.158 15.144 1.00 82.56 103 SER A CA 1
ATOM 793 C C . SER A 1 103 ? -0.607 -0.043 13.680 1.00 82.56 103 SER A C 1
ATOM 795 O O . SER A 1 103 ? -1.545 -0.777 13.358 1.00 82.56 103 SER A O 1
ATOM 797 N N . ILE A 1 104 ? 0.140 0.613 12.797 1.00 80.44 104 ILE A N 1
ATOM 798 C CA . ILE A 1 104 ? 0.064 0.396 11.359 1.00 80.44 104 ILE A CA 1
ATOM 799 C C . ILE A 1 104 ? 1.341 -0.308 10.925 1.00 80.44 104 ILE A C 1
ATOM 801 O O . ILE A 1 104 ? 2.442 0.211 11.094 1.00 80.44 104 ILE A O 1
ATOM 805 N N . LEU A 1 105 ? 1.180 -1.483 10.332 1.00 83.06 105 LEU A N 1
ATOM 806 C CA . LEU A 1 105 ? 2.236 -2.182 9.624 1.00 83.06 105 LEU A CA 1
ATOM 807 C C . LEU A 1 105 ? 1.973 -2.064 8.127 1.00 83.06 105 LEU A C 1
ATOM 809 O O . LEU A 1 105 ? 0.942 -2.525 7.637 1.00 83.06 105 LEU A O 1
ATOM 813 N N . TYR A 1 106 ? 2.941 -1.519 7.405 1.00 82.38 106 TYR A N 1
ATOM 814 C CA . TYR A 1 106 ? 3.002 -1.589 5.954 1.00 82.38 106 TYR A CA 1
ATOM 815 C C . TYR A 1 106 ? 4.220 -2.426 5.580 1.00 82.38 106 TYR A C 1
ATOM 817 O O . TYR A 1 106 ? 5.343 -2.065 5.909 1.00 82.38 106 TYR A O 1
ATOM 825 N N . ASN A 1 107 ? 4.010 -3.568 4.944 1.00 85.19 107 ASN A N 1
ATOM 826 C CA . ASN A 1 107 ? 5.077 -4.466 4.525 1.00 85.19 107 ASN A CA 1
ATOM 827 C C . ASN A 1 107 ? 5.074 -4.565 3.002 1.00 85.19 107 ASN A C 1
ATOM 829 O O . ASN A 1 107 ? 4.029 -4.848 2.417 1.00 85.19 107 ASN A O 1
ATOM 833 N N . VAL A 1 108 ? 6.230 -4.358 2.380 1.00 81.75 108 VAL A N 1
ATOM 834 C CA . VAL A 1 108 ? 6.407 -4.414 0.930 1.00 81.75 108 VAL A CA 1
ATOM 835 C C . VAL A 1 108 ? 7.426 -5.493 0.601 1.00 81.75 108 VAL A C 1
ATOM 837 O O . VAL A 1 108 ? 8.540 -5.491 1.116 1.00 81.75 108 VAL A O 1
ATOM 840 N N . TYR A 1 109 ? 7.045 -6.391 -0.297 1.00 84.50 109 TYR A N 1
ATOM 841 C CA . TYR A 1 109 ? 7.913 -7.402 -0.875 1.00 84.50 109 TYR A CA 1
ATOM 842 C C . TYR A 1 109 ? 8.024 -7.171 -2.380 1.00 84.50 109 TYR A C 1
ATOM 844 O O . TYR A 1 109 ? 7.018 -6.944 -3.058 1.00 84.50 109 TYR A O 1
ATOM 852 N N . ARG A 1 110 ? 9.245 -7.235 -2.907 1.00 82.94 110 ARG A N 1
ATOM 853 C CA . ARG A 1 110 ? 9.537 -7.113 -4.337 1.00 82.94 110 ARG A CA 1
ATOM 854 C C . ARG A 1 110 ? 10.627 -8.099 -4.721 1.00 82.94 110 ARG A C 1
ATOM 856 O O . ARG A 1 110 ? 11.501 -8.402 -3.913 1.00 82.94 110 ARG A O 1
ATOM 863 N N . CYS A 1 111 ? 10.583 -8.548 -5.967 1.00 83.88 111 CYS A N 1
ATOM 864 C CA . CYS A 1 111 ? 11.648 -9.351 -6.558 1.00 83.88 111 CYS A CA 1
ATOM 865 C C . CYS A 1 111 ? 12.545 -8.437 -7.397 1.00 83.88 111 CYS A C 1
ATOM 867 O O . CYS A 1 111 ? 12.302 -8.277 -8.592 1.00 83.88 111 CYS A O 1
ATOM 869 N N . ASP A 1 112 ? 13.522 -7.794 -6.763 1.00 81.44 112 ASP A N 1
ATOM 870 C CA . ASP A 1 112 ? 14.460 -6.882 -7.424 1.00 81.44 112 ASP A CA 1
ATOM 871 C C . ASP A 1 112 ? 15.599 -7.662 -8.133 1.00 81.44 112 ASP A C 1
ATOM 873 O O . ASP A 1 112 ? 16.123 -8.639 -7.598 1.00 81.44 112 ASP A O 1
ATOM 877 N N . ILE A 1 113 ? 15.999 -7.222 -9.330 1.00 82.69 113 ILE A N 1
ATOM 878 C CA . ILE A 1 113 ? 17.188 -7.673 -10.072 1.00 82.69 113 ILE A CA 1
ATOM 879 C C . ILE A 1 113 ? 18.109 -6.470 -10.272 1.00 82.69 113 ILE A C 1
ATOM 881 O O . ILE A 1 113 ? 17.686 -5.451 -10.815 1.00 82.69 113 ILE A O 1
ATOM 885 N N . GLY A 1 114 ? 19.380 -6.605 -9.895 1.00 78.75 114 GLY A N 1
ATOM 886 C CA . GLY A 1 114 ? 20.373 -5.530 -9.970 1.00 78.75 114 GLY A CA 1
ATOM 887 C C . GLY A 1 114 ? 20.673 -4.937 -8.595 1.00 78.75 114 GLY A C 1
ATOM 888 O O . GLY A 1 114 ? 20.661 -5.652 -7.593 1.00 78.75 114 GLY A O 1
ATOM 889 N N . VAL A 1 115 ? 20.978 -3.637 -8.543 1.00 71.69 115 VAL A N 1
ATOM 890 C CA . VAL A 1 115 ? 21.260 -2.947 -7.276 1.00 71.69 115 VAL A CA 1
ATOM 891 C C . VAL A 1 115 ? 19.960 -2.812 -6.473 1.00 71.69 115 VAL A C 1
ATOM 893 O O . VAL A 1 115 ? 19.002 -2.233 -6.991 1.00 71.69 115 VAL A O 1
ATOM 896 N N . PRO A 1 116 ? 19.900 -3.302 -5.218 1.00 65.75 116 PRO A N 1
ATOM 897 C CA . PRO A 1 116 ? 18.709 -3.165 -4.393 1.00 65.75 116 PRO A CA 1
ATOM 898 C C . PRO A 1 116 ? 18.357 -1.690 -4.197 1.00 65.75 116 PRO A C 1
ATOM 900 O O . PRO A 1 116 ? 19.186 -0.887 -3.767 1.00 65.75 116 PRO A O 1
ATOM 903 N N . PHE A 1 117 ? 17.110 -1.329 -4.485 1.00 69.75 117 PHE A N 1
ATOM 904 C CA . PHE A 1 117 ? 16.579 -0.020 -4.124 1.00 69.75 117 PHE A CA 1
ATOM 905 C C . PHE A 1 117 ? 16.609 0.146 -2.603 1.00 69.75 117 PHE A C 1
ATOM 907 O O . PHE A 1 117 ? 16.171 -0.742 -1.870 1.00 69.75 117 PHE A O 1
ATOM 914 N N . ASN A 1 118 ? 17.058 1.305 -2.122 1.00 70.00 118 ASN A N 1
ATOM 915 C CA . ASN A 1 118 ? 16.932 1.627 -0.708 1.00 70.00 118 ASN A CA 1
ATOM 916 C C . ASN A 1 118 ? 15.457 1.909 -0.368 1.00 70.00 118 ASN A C 1
ATOM 918 O O . ASN A 1 118 ? 14.966 3.026 -0.528 1.00 70.00 118 ASN A O 1
ATOM 922 N N . THR A 1 119 ? 14.746 0.875 0.075 1.00 72.00 119 THR A N 1
ATOM 923 C CA . THR A 1 119 ? 13.309 0.919 0.366 1.00 72.00 119 THR A CA 1
ATOM 924 C C . THR A 1 119 ? 12.975 1.687 1.642 1.00 72.00 119 THR A C 1
ATOM 926 O O . THR A 1 119 ? 11.864 2.203 1.738 1.00 72.00 119 THR A O 1
ATOM 929 N N . ALA A 1 120 ? 13.902 1.802 2.599 1.00 76.75 120 ALA A N 1
ATOM 930 C CA . ALA A 1 120 ? 13.610 2.358 3.922 1.00 76.75 120 ALA A CA 1
ATOM 931 C C . ALA A 1 120 ? 13.218 3.852 3.892 1.00 76.75 120 ALA A C 1
ATOM 933 O O . ALA A 1 120 ? 12.130 4.171 4.370 1.00 76.75 120 ALA A O 1
ATOM 934 N N . PRO A 1 121 ? 13.982 4.770 3.259 1.00 75.50 121 PRO A N 1
ATOM 935 C CA . PRO A 1 121 ? 13.588 6.180 3.187 1.00 75.50 121 PRO A CA 1
ATOM 936 C C . PRO A 1 121 ? 12.264 6.394 2.445 1.00 75.50 121 PRO A C 1
ATOM 938 O O . PRO A 1 121 ? 11.452 7.230 2.838 1.00 75.50 121 PRO A O 1
ATOM 941 N N . ALA A 1 122 ? 12.028 5.624 1.378 1.00 74.00 122 ALA A N 1
ATOM 942 C CA . ALA A 1 122 ? 10.783 5.694 0.619 1.00 74.00 122 ALA A CA 1
ATOM 943 C C . ALA A 1 122 ? 9.587 5.226 1.462 1.00 74.00 122 ALA A C 1
ATOM 945 O O . ALA A 1 122 ? 8.522 5.843 1.436 1.00 74.00 122 ALA A O 1
ATOM 946 N N . HIS A 1 123 ? 9.769 4.159 2.238 1.00 77.12 123 HIS A N 1
ATOM 947 C CA . HIS A 1 123 ? 8.747 3.612 3.122 1.00 77.12 123 HIS A CA 1
ATOM 948 C C . HIS A 1 123 ? 8.421 4.556 4.281 1.00 77.12 123 HIS A C 1
ATOM 950 O O . HIS A 1 123 ? 7.254 4.884 4.489 1.00 77.12 123 HIS A O 1
ATOM 956 N N . GLU A 1 124 ? 9.433 5.078 4.971 1.00 82.50 124 GLU A N 1
ATOM 957 C CA . GLU A 1 124 ? 9.241 6.025 6.075 1.00 82.50 124 GLU A CA 1
ATOM 958 C C . GLU A 1 124 ? 8.574 7.320 5.596 1.00 82.50 124 GLU A C 1
ATOM 960 O O . GLU A 1 124 ? 7.638 7.807 6.236 1.00 82.50 124 GLU A O 1
ATOM 965 N N . SER A 1 125 ? 8.974 7.832 4.426 1.00 79.94 125 SER A N 1
ATOM 966 C CA . SER A 1 125 ? 8.309 8.968 3.777 1.00 79.94 125 SER A CA 1
ATOM 967 C C . SER A 1 125 ? 6.851 8.657 3.424 1.00 79.94 125 SER A C 1
ATOM 969 O O . SER A 1 125 ? 5.976 9.502 3.629 1.00 79.94 125 SER A O 1
ATOM 971 N N . SER A 1 126 ? 6.567 7.434 2.966 1.00 78.31 126 SER A N 1
ATOM 972 C CA . SER A 1 126 ? 5.203 6.997 2.659 1.00 78.31 126 SER A CA 1
ATOM 973 C C . SER A 1 126 ? 4.322 7.004 3.903 1.00 78.31 126 SER A C 1
ATOM 975 O O . SER A 1 126 ? 3.252 7.611 3.883 1.00 78.31 126 SER A O 1
ATOM 977 N N . ILE A 1 127 ? 4.784 6.401 5.004 1.00 80.94 127 ILE A N 1
ATOM 978 C CA . ILE A 1 127 ? 4.052 6.388 6.280 1.00 80.94 127 ILE A CA 1
ATOM 979 C C . ILE A 1 127 ? 3.851 7.806 6.814 1.00 80.94 127 ILE A C 1
ATOM 981 O O . ILE A 1 127 ? 2.749 8.137 7.246 1.00 80.94 127 ILE A O 1
ATOM 985 N N . ALA A 1 128 ? 4.869 8.668 6.744 1.00 82.38 128 ALA A N 1
ATOM 986 C CA . ALA A 1 128 ? 4.729 10.062 7.153 1.00 82.38 128 ALA A CA 1
ATOM 987 C C . ALA A 1 128 ? 3.644 10.792 6.340 1.00 82.38 128 ALA A C 1
ATOM 989 O O . ALA A 1 128 ? 2.833 11.529 6.909 1.00 82.38 128 ALA A O 1
ATOM 990 N N . ASN A 1 129 ? 3.588 10.565 5.023 1.00 78.94 129 ASN A N 1
ATOM 991 C CA . ASN A 1 129 ? 2.570 11.182 4.180 1.00 78.94 129 ASN A CA 1
ATOM 992 C C . ASN A 1 129 ? 1.168 10.629 4.467 1.00 78.94 129 ASN A C 1
ATOM 994 O O . ASN A 1 129 ? 0.222 11.403 4.588 1.00 78.94 129 ASN A O 1
ATOM 998 N N . ILE A 1 130 ? 1.032 9.316 4.667 1.00 77.88 130 ILE A N 1
ATOM 999 C CA . ILE A 1 130 ? -0.238 8.711 5.086 1.00 77.88 130 ILE A CA 1
ATOM 1000 C C . ILE A 1 130 ? -0.727 9.341 6.393 1.00 77.88 130 ILE A C 1
ATOM 1002 O O . ILE A 1 130 ? -1.883 9.749 6.476 1.00 77.88 130 ILE A O 1
ATOM 1006 N N . SER A 1 131 ? 0.138 9.463 7.404 1.00 79.62 131 SER A N 1
ATOM 1007 C CA . SER A 1 131 ? -0.228 10.096 8.675 1.00 79.62 131 SER A CA 1
ATOM 1008 C C . SER A 1 131 ? -0.697 11.540 8.477 1.00 79.62 131 SER A C 1
ATOM 1010 O O . SER A 1 131 ? -1.646 11.970 9.129 1.00 79.62 131 SER A O 1
ATOM 1012 N N . SER A 1 132 ? -0.086 12.281 7.545 1.00 79.88 132 SER A N 1
ATOM 1013 C CA . SER A 1 132 ? -0.515 13.634 7.165 1.00 79.88 132 SER A CA 1
ATOM 1014 C C . SER A 1 132 ? -1.895 13.647 6.498 1.00 79.88 132 SER A C 1
ATOM 1016 O O . SER A 1 132 ? -2.734 14.473 6.856 1.00 79.88 132 SER A O 1
ATOM 1018 N N . ILE A 1 133 ? -2.162 12.721 5.571 1.00 76.81 133 ILE A N 1
ATOM 1019 C CA . ILE A 1 133 ? -3.468 12.569 4.908 1.00 76.81 133 ILE A CA 1
ATOM 1020 C C . ILE A 1 133 ? -4.546 12.233 5.943 1.00 76.81 133 ILE A C 1
ATOM 1022 O O . ILE A 1 133 ? -5.526 12.963 6.059 1.00 76.81 133 ILE A O 1
ATOM 1026 N N . LEU A 1 134 ? -4.321 11.203 6.761 1.00 76.62 134 LEU A N 1
ATOM 1027 C CA . LEU A 1 134 ? -5.261 10.776 7.800 1.00 76.62 134 LEU A CA 1
ATOM 1028 C C . LEU A 1 134 ? -5.519 11.871 8.843 1.00 76.62 134 LEU A C 1
ATOM 1030 O O . LEU A 1 134 ? -6.640 12.018 9.324 1.00 76.62 134 LEU A O 1
ATOM 1034 N N . SER A 1 135 ? -4.496 12.656 9.187 1.00 79.81 135 SER A N 1
ATOM 1035 C CA . SER A 1 135 ? -4.640 13.818 10.069 1.00 79.81 135 SER A CA 1
ATOM 1036 C C . SER A 1 135 ? -5.516 14.904 9.441 1.00 79.81 135 SER A C 1
ATOM 1038 O O . SER A 1 135 ? -6.446 15.388 10.084 1.00 79.81 135 SER A O 1
ATOM 1040 N N . LYS A 1 136 ? -5.297 15.235 8.161 1.00 79.62 136 LYS A N 1
ATOM 1041 C CA . LYS A 1 136 ? -6.136 16.197 7.421 1.00 79.62 136 LYS A CA 1
ATOM 1042 C C . LYS A 1 136 ? -7.585 15.734 7.270 1.00 79.62 136 LYS A C 1
ATOM 1044 O O . LYS A 1 136 ? -8.481 16.571 7.270 1.00 79.62 136 LYS A O 1
ATOM 1049 N N . GLU A 1 137 ? -7.811 14.430 7.146 1.00 76.75 137 GLU A N 1
ATOM 1050 C CA . GLU A 1 137 ? -9.146 13.825 7.055 1.00 76.75 137 GLU A CA 1
ATOM 1051 C C . GLU A 1 137 ? -9.847 13.702 8.421 1.00 76.75 137 GLU A C 1
ATOM 1053 O O . GLU A 1 137 ? -11.022 13.350 8.475 1.00 76.75 137 GLU A O 1
ATOM 1058 N N . GLY A 1 138 ? -9.161 14.015 9.528 1.00 77.44 138 GLY A N 1
ATOM 1059 C CA . GLY A 1 138 ? -9.709 13.897 10.883 1.00 77.44 138 GLY A CA 1
ATOM 1060 C C . GLY A 1 138 ? -9.775 12.460 11.412 1.00 77.44 138 GLY A C 1
ATOM 1061 O O . GLY A 1 138 ? -10.299 12.229 12.499 1.00 77.44 138 GLY A O 1
ATOM 1062 N N . GLU A 1 139 ? -9.212 11.497 10.682 1.00 75.62 139 GLU A N 1
ATOM 1063 C CA . GLU A 1 139 ? -9.177 10.080 11.061 1.00 75.62 139 GLU A CA 1
ATOM 1064 C C . GLU A 1 139 ? -8.067 9.790 12.090 1.00 75.62 139 GLU A C 1
ATOM 1066 O O . GLU A 1 139 ? -8.120 8.803 12.830 1.00 75.62 139 GLU A O 1
ATOM 1071 N N . LEU A 1 140 ? -7.055 10.661 12.180 1.00 75.25 140 LEU A N 1
ATOM 1072 C CA . LEU A 1 140 ? -5.959 10.546 13.142 1.00 75.25 140 LEU A CA 1
ATOM 1073 C C . LEU A 1 140 ? -6.236 11.381 14.402 1.00 75.25 140 LEU A C 1
ATOM 1075 O O . LEU A 1 140 ? -6.009 12.584 14.447 1.00 75.25 140 LEU A O 1
ATOM 1079 N N . THR A 1 141 ? -6.705 10.714 15.457 1.00 73.50 141 THR A N 1
ATOM 1080 C CA . THR A 1 141 ? -7.176 11.337 16.712 1.00 73.50 141 THR A CA 1
ATOM 1081 C C . THR A 1 141 ? -6.155 11.318 17.866 1.00 73.50 141 THR A C 1
ATOM 1083 O O . THR A 1 141 ? -6.529 11.505 19.021 1.00 73.50 141 THR A O 1
ATOM 1086 N N . GLY A 1 142 ? -4.866 11.074 17.592 1.00 73.50 142 GLY A N 1
ATOM 1087 C CA . GLY A 1 142 ? -3.821 10.924 18.619 1.00 73.50 142 GLY A CA 1
ATOM 1088 C C . GLY A 1 142 ? -2.423 11.355 18.166 1.00 73.50 142 GLY A C 1
ATOM 1089 O O . GLY A 1 142 ? -2.265 12.000 17.134 1.00 73.50 142 GLY A O 1
ATOM 1090 N N . VAL A 1 143 ? -1.395 10.999 18.942 1.00 73.75 143 VAL A N 1
ATOM 1091 C CA . VAL A 1 143 ? 0.010 11.289 18.606 1.00 73.75 143 VAL A CA 1
ATOM 1092 C C . VAL A 1 143 ? 0.585 10.138 17.784 1.00 73.75 143 VAL A C 1
ATOM 1094 O O . VAL A 1 143 ? 0.493 8.980 18.183 1.00 73.75 143 VAL A O 1
ATOM 1097 N N . SER A 1 144 ? 1.187 10.457 16.639 1.00 78.69 144 SER A N 1
ATOM 1098 C CA . SER A 1 144 ? 1.969 9.490 15.862 1.00 78.69 144 SER A CA 1
ATOM 1099 C C . SER A 1 144 ? 3.404 9.441 16.373 1.00 78.69 144 SER A C 1
ATOM 1101 O O . SER A 1 144 ? 3.988 10.482 16.672 1.00 78.69 144 SER A O 1
ATOM 1103 N N . ILE A 1 145 ? 3.990 8.247 16.424 1.00 79.88 145 ILE A N 1
ATOM 1104 C CA . ILE A 1 145 ? 5.440 8.096 16.577 1.00 79.88 145 ILE A CA 1
ATOM 1105 C C . ILE A 1 145 ? 6.140 8.290 15.229 1.00 79.88 145 ILE A C 1
ATOM 1107 O O . ILE A 1 145 ? 5.513 8.182 14.171 1.00 79.88 145 ILE A O 1
ATOM 1111 N N . THR A 1 146 ? 7.447 8.547 15.265 1.00 81.69 146 THR A N 1
ATOM 1112 C CA . THR A 1 146 ? 8.271 8.590 14.053 1.00 81.69 146 THR A CA 1
ATOM 1113 C C . THR A 1 146 ? 8.198 7.241 13.322 1.00 81.69 146 THR A C 1
ATOM 1115 O O . THR A 1 146 ? 8.409 6.206 13.963 1.00 81.69 146 THR A O 1
ATOM 1118 N N . PRO A 1 147 ? 7.905 7.220 12.007 1.00 81.31 147 PRO A N 1
ATOM 1119 C CA . PRO A 1 147 ? 7.957 5.997 11.214 1.00 81.31 147 PRO A CA 1
ATOM 1120 C C . PRO A 1 147 ? 9.354 5.378 11.230 1.00 81.31 147 PRO A C 1
ATOM 1122 O O . PRO A 1 147 ? 10.348 6.099 11.263 1.00 81.31 147 PRO A O 1
ATOM 1125 N N . PHE A 1 148 ? 9.428 4.053 11.164 1.00 79.50 148 PHE A N 1
ATOM 1126 C CA . PHE A 1 148 ? 10.691 3.335 11.023 1.00 79.50 148 PHE A CA 1
ATOM 1127 C C . PHE A 1 148 ? 10.520 2.133 10.096 1.00 79.50 148 PHE A C 1
ATOM 1129 O O . PHE A 1 148 ? 9.454 1.513 10.044 1.00 79.50 148 PHE A O 1
ATOM 1136 N N . SER A 1 149 ? 11.587 1.790 9.382 1.00 78.62 149 SER A N 1
ATOM 1137 C CA . SER A 1 149 ? 11.665 0.601 8.535 1.00 78.62 149 SER A CA 1
ATOM 1138 C C . SER A 1 149 ? 12.605 -0.454 9.106 1.00 78.62 149 SER A C 1
ATOM 1140 O O . SER A 1 149 ? 13.649 -0.147 9.673 1.00 78.62 149 SER A O 1
ATOM 1142 N N . THR A 1 150 ? 12.273 -1.727 8.889 1.00 72.94 150 THR A N 1
ATOM 1143 C CA . THR A 1 150 ? 13.227 -2.833 9.046 1.00 72.94 150 THR A CA 1
ATOM 1144 C C . THR A 1 150 ? 13.415 -3.501 7.689 1.00 72.94 150 THR A C 1
ATOM 1146 O O . THR A 1 150 ? 12.445 -3.909 7.051 1.00 72.94 150 THR A O 1
ATOM 1149 N N . LEU A 1 151 ? 14.659 -3.578 7.211 1.00 66.56 151 LEU A N 1
ATOM 1150 C CA . LEU A 1 151 ? 14.975 -4.253 5.955 1.00 66.56 151 LEU A CA 1
ATOM 1151 C C . LEU A 1 151 ? 15.306 -5.716 6.244 1.00 66.56 151 LEU A C 1
ATOM 1153 O O . LEU A 1 151 ? 16.264 -6.009 6.953 1.00 66.56 151 LEU A O 1
ATOM 1157 N N . SER A 1 152 ? 14.528 -6.630 5.670 1.00 64.62 152 SER A N 1
ATOM 1158 C CA . SER A 1 152 ? 14.829 -8.063 5.687 1.00 64.62 152 SER A CA 1
ATOM 1159 C C . SER A 1 152 ? 15.171 -8.515 4.272 1.00 64.62 152 SER A C 1
ATOM 1161 O O . SER A 1 152 ? 14.290 -8.613 3.421 1.00 64.62 152 SER A O 1
ATOM 1163 N N . LEU A 1 153 ? 16.454 -8.771 4.016 1.00 61.81 153 LEU A N 1
ATOM 1164 C CA . LEU A 1 153 ? 16.908 -9.400 2.778 1.00 61.81 153 LEU A CA 1
ATOM 1165 C C . LEU A 1 153 ? 16.784 -10.916 2.938 1.00 61.81 153 LEU A C 1
ATOM 1167 O O . LEU A 1 153 ? 17.416 -11.500 3.815 1.00 61.81 153 LEU A O 1
ATOM 1171 N N . VAL A 1 154 ? 15.975 -11.548 2.092 1.00 57.25 154 VAL A N 1
ATOM 1172 C CA . VAL A 1 154 ? 15.924 -13.009 1.992 1.00 57.25 154 VAL A CA 1
ATOM 1173 C C . VAL A 1 154 ? 16.726 -13.392 0.755 1.00 57.25 154 VAL A C 1
ATOM 1175 O O . VAL A 1 154 ? 16.270 -13.170 -0.364 1.00 57.25 154 VAL A O 1
ATOM 1178 N N . ALA A 1 155 ? 17.942 -13.903 0.956 1.00 48.53 155 ALA A N 1
ATOM 1179 C CA . ALA A 1 155 ? 18.714 -1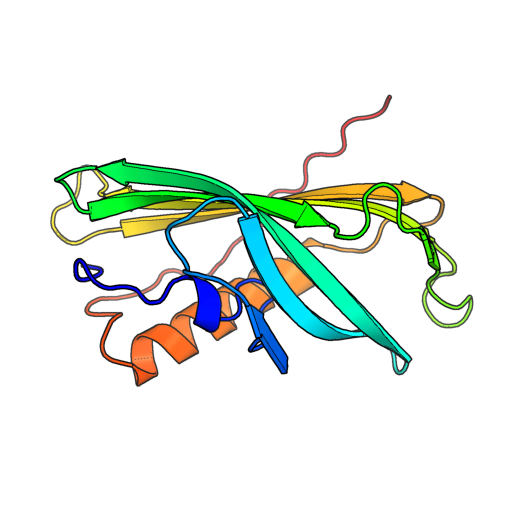4.508 -0.124 1.00 48.53 155 ALA A CA 1
ATOM 1180 C C . ALA A 1 155 ? 18.043 -15.835 -0.512 1.00 48.53 155 ALA A C 1
ATOM 1182 O O . ALA A 1 155 ? 17.787 -16.668 0.362 1.00 48.53 155 ALA A O 1
ATOM 1183 N N . GLY A 1 156 ? 17.694 -15.970 -1.793 1.00 45.03 156 GLY A N 1
ATOM 1184 C CA . GLY A 1 156 ? 17.187 -17.207 -2.391 1.00 45.03 156 GLY A CA 1
ATOM 1185 C C . GLY A 1 156 ? 18.309 -18.116 -2.863 1.00 45.03 156 GLY A C 1
ATOM 1186 O O . GLY A 1 156 ? 19.400 -17.584 -3.165 1.00 45.03 156 GLY A O 1
#